Protein AF-A0AAJ6F685-F1 (afdb_monomer)

Secondary structure (DSSP, 8-state):
-HHHHHHHHTPPPPPPTTSTT---TTS--SHHHHHHHHHHHHTSTT-HHHHHHHHHHHHHTT--HHHHHHHH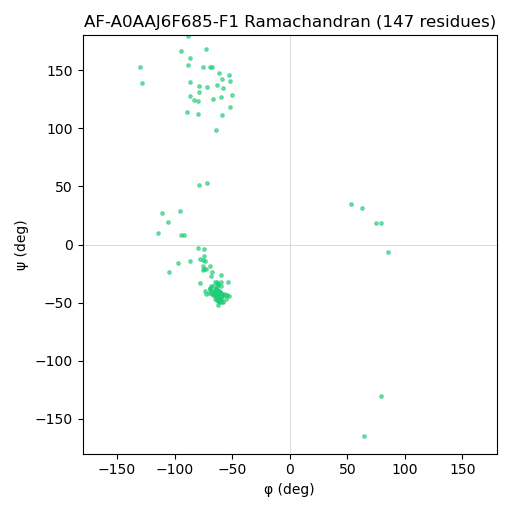HHHHHHS---HHHHHHHHHHHHHHHHH-SSHHHHHHHHHHHHHHHHT-----HHHHHHHHHHHHHTT--TTS-----

pLDDT: mean 89.93, std 12.62, range [36.69, 98.69]

Mean predicted aligned error: 7.11 Å

Solvent-accessible surface area (backbone atoms only — not comparable to full-atom values): 8592 Å² total; per-residue (Å²): 115,70,67,64,54,52,54,66,75,64,58,75,81,83,81,62,61,65,59,84,90,50,79,60,78,93,48,70,84,50,69,69,58,33,43,51,53,44,50,56,34,33,72,34,72,83,24,31,64,60,32,21,38,47,48,35,39,47,55,75,72,67,52,75,62,64,66,54,52,49,43,55,51,50,51,52,69,65,36,68,61,53,73,63,58,55,49,49,49,52,51,31,53,54,49,25,69,74,54,40,98,36,75,72,16,50,50,34,56,27,51,38,35,28,52,51,17,72,70,21,55,54,88,32,56,62,58,55,51,52,50,51,52,54,39,47,77,72,72,48,65,87,85,56,76,82,75,89,125

Sequence (149 aa):
MALYLARYLNVPPARIPGDGAEQLDDLPADPETIGAALLDAFDRQRQVDLAASLVARHLTLGHAPQPLIATLAHAVLREDAGFHAYQMLEAGVRQFGAWGDTDAGRHILIAVARYVAAHSPTERAALQTADIARRLMRGGELHQEAGLS

Foldseek 3Di:
DVVVVVVVVPDPPDDQAPPDPHDLVPPDQDLVRLLVVLLVLLQDAPSLVVLLSSLVSCLVSVHDCVSVLVSLVVLCVQAPHDPVLVVLSVVLVVVLVVVPSDPVSSVSSSVNSSVSNNVGDHPSVVVVVVVVVVCVVVVHDPPDPPPDD

Structure (mmCIF, N/CA/C/O backbone):
data_AF-A0AAJ6F685-F1
#
_entry.id   AF-A0AAJ6F685-F1
#
loop_
_atom_site.group_PDB
_atom_site.id
_atom_site.type_symbol
_atom_site.label_atom_id
_atom_site.label_alt_id
_atom_site.label_comp_id
_atom_site.label_asym_id
_atom_site.label_entity_id
_atom_site.label_seq_id
_atom_site.pdbx_PDB_ins_code
_atom_site.Cartn_x
_atom_site.Cartn_y
_atom_site.Cartn_z
_atom_site.occupancy
_atom_site.B_iso_or_equiv
_atom_site.auth_seq_id
_atom_site.auth_comp_id
_atom_site.auth_asym_id
_atom_site.auth_atom_id
_atom_site.pdbx_PDB_model_num
ATOM 1 N N . MET A 1 1 ? 27.849 -11.925 20.659 1.00 58.72 1 MET A N 1
ATOM 2 C CA . MET A 1 1 ? 26.673 -12.511 19.975 1.00 58.72 1 MET A CA 1
ATOM 3 C C . MET A 1 1 ? 25.358 -12.311 20.741 1.00 58.72 1 MET A C 1
ATOM 5 O O . MET A 1 1 ? 24.404 -11.859 20.129 1.00 58.72 1 MET A O 1
ATOM 9 N N . ALA A 1 2 ? 25.290 -12.566 22.058 1.00 65.12 2 ALA A N 1
ATOM 10 C CA . ALA A 1 2 ? 24.043 -12.459 22.841 1.00 65.12 2 ALA A CA 1
ATOM 11 C C . ALA A 1 2 ? 23.425 -11.042 22.917 1.00 65.12 2 ALA A C 1
ATOM 13 O O . ALA A 1 2 ? 22.209 -10.907 22.895 1.00 65.12 2 ALA A O 1
ATOM 14 N N . LEU A 1 3 ? 24.245 -9.983 22.941 1.00 59.56 3 LEU A N 1
ATOM 15 C CA . LEU A 1 3 ? 23.773 -8.590 23.018 1.00 59.56 3 LEU A CA 1
ATOM 16 C C . LEU A 1 3 ? 23.056 -8.103 21.746 1.00 59.56 3 LEU A C 1
ATOM 18 O O . LEU A 1 3 ? 22.060 -7.398 21.850 1.00 59.56 3 LEU A O 1
ATOM 22 N N . TYR A 1 4 ? 23.524 -8.496 20.556 1.00 66.69 4 TYR A N 1
ATOM 23 C CA . TYR A 1 4 ? 22.864 -8.142 19.290 1.00 66.69 4 TYR A CA 1
ATOM 24 C C . TYR A 1 4 ? 21.523 -8.872 19.134 1.00 66.69 4 TYR A C 1
ATOM 26 O O . TYR A 1 4 ? 20.529 -8.251 18.769 1.00 66.69 4 TYR A O 1
ATOM 34 N N . LEU A 1 5 ? 21.482 -10.161 19.492 1.00 66.56 5 LEU A N 1
ATOM 35 C CA . LEU A 1 5 ? 20.252 -10.952 19.498 1.00 66.56 5 LEU A CA 1
ATOM 36 C C . LEU A 1 5 ? 19.235 -10.405 20.511 1.00 66.56 5 LEU A C 1
ATOM 38 O O . LEU A 1 5 ? 18.077 -10.208 20.165 1.00 66.56 5 LEU A O 1
ATOM 42 N N . ALA A 1 6 ? 19.669 -10.088 21.734 1.00 67.69 6 ALA A N 1
ATOM 43 C CA . ALA A 1 6 ? 18.795 -9.515 22.757 1.00 67.69 6 ALA A CA 1
ATOM 44 C C . ALA A 1 6 ? 18.225 -8.146 22.347 1.00 67.69 6 ALA A C 1
ATOM 46 O O . ALA A 1 6 ? 17.074 -7.852 22.649 1.00 67.69 6 ALA A O 1
ATOM 47 N N . ARG A 1 7 ? 18.993 -7.321 21.620 1.00 66.56 7 ARG A N 1
ATOM 48 C CA . ARG A 1 7 ? 18.506 -6.035 21.095 1.00 66.56 7 ARG A CA 1
ATOM 49 C C . ARG A 1 7 ? 17.464 -6.217 19.992 1.00 66.56 7 ARG A C 1
ATOM 51 O O . ARG A 1 7 ? 16.512 -5.453 19.954 1.00 66.56 7 ARG A O 1
ATOM 58 N N . TYR A 1 8 ? 17.632 -7.227 19.137 1.00 68.69 8 TYR A N 1
ATOM 59 C CA . TYR A 1 8 ? 16.668 -7.571 18.087 1.00 68.69 8 TYR A CA 1
ATOM 60 C C . TYR A 1 8 ? 15.363 -8.145 18.662 1.00 68.69 8 TYR A C 1
ATOM 62 O O . TYR A 1 8 ? 14.281 -7.818 18.191 1.00 68.69 8 TYR A O 1
ATOM 70 N N . LEU A 1 9 ? 15.455 -8.954 19.722 1.00 75.88 9 LEU A N 1
ATOM 71 C CA . LEU A 1 9 ? 14.293 -9.542 20.398 1.00 75.88 9 LEU A CA 1
ATOM 72 C C . LEU A 1 9 ? 13.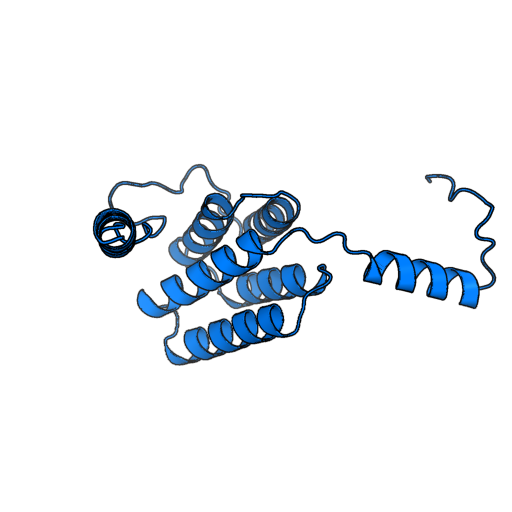556 -8.564 21.331 1.00 75.88 9 LEU A C 1
ATOM 74 O O . LEU A 1 9 ? 12.449 -8.868 21.760 1.00 75.88 9 LEU A O 1
ATOM 78 N N . ASN A 1 10 ? 14.150 -7.408 21.642 1.00 79.44 10 ASN A N 1
ATOM 79 C CA . ASN A 1 10 ? 13.572 -6.380 22.513 1.00 79.44 10 ASN A CA 1
ATOM 80 C C . ASN A 1 10 ? 13.190 -5.101 21.743 1.00 79.44 10 ASN A C 1
ATOM 82 O O . ASN A 1 10 ? 13.226 -4.000 22.294 1.00 79.44 10 ASN A O 1
ATOM 86 N N . VAL A 1 11 ? 12.883 -5.230 20.447 1.00 76.69 11 VAL A N 1
ATOM 87 C CA . VAL A 1 11 ? 12.344 -4.124 19.647 1.00 76.69 11 VAL A CA 1
ATOM 88 C C . VAL A 1 11 ? 10.851 -4.000 19.959 1.00 76.69 11 VAL A C 1
ATOM 90 O O . VAL A 1 11 ? 10.123 -4.984 19.804 1.00 76.69 11 VAL A O 1
ATOM 93 N N . PRO A 1 12 ? 10.374 -2.826 20.411 1.00 79.06 12 PRO A N 1
ATOM 94 C CA . PRO A 1 12 ? 8.954 -2.628 20.651 1.00 79.06 12 PRO A CA 1
ATOM 95 C C . PRO A 1 12 ? 8.166 -2.808 19.342 1.00 79.06 12 PRO A C 1
ATOM 97 O O . PRO A 1 12 ? 8.687 -2.477 18.272 1.00 79.06 12 PRO A O 1
ATOM 100 N N . PRO A 1 13 ? 6.918 -3.306 19.402 1.00 81.06 13 PRO A N 1
ATOM 101 C CA . PRO A 1 13 ? 6.071 -3.410 18.222 1.00 81.06 13 PRO A CA 1
ATOM 102 C C . PRO A 1 13 ? 5.987 -2.078 17.475 1.00 81.06 13 PRO A C 1
ATOM 104 O O . PRO A 1 13 ? 5.900 -1.013 18.093 1.00 81.06 13 PRO A O 1
ATOM 107 N N . ALA A 1 14 ? 5.994 -2.137 16.142 1.00 85.06 14 ALA A N 1
ATOM 108 C CA . ALA A 1 14 ? 5.766 -0.950 15.331 1.00 85.06 14 ALA A CA 1
ATOM 109 C C . ALA A 1 14 ? 4.386 -0.368 15.669 1.00 85.06 14 ALA A C 1
ATOM 111 O O . ALA A 1 14 ? 3.382 -1.081 15.627 1.00 85.06 14 ALA A O 1
ATOM 112 N N . ARG A 1 15 ? 4.344 0.925 16.001 1.00 89.00 15 ARG A N 1
ATOM 113 C CA . ARG A 1 15 ? 3.107 1.624 16.363 1.00 89.00 15 ARG A CA 1
ATOM 114 C C . ARG A 1 15 ? 2.094 1.548 15.217 1.00 89.00 15 ARG A C 1
ATOM 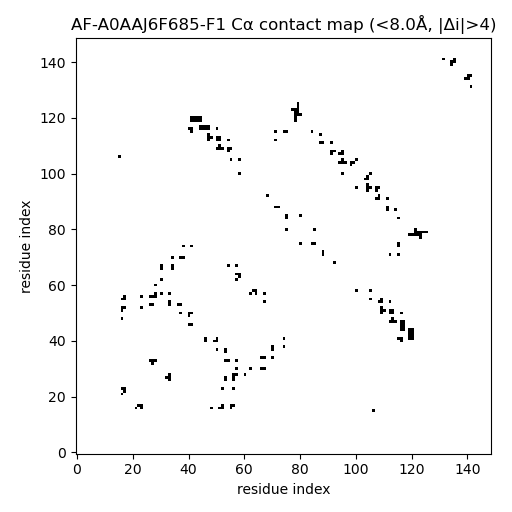116 O O . ARG A 1 15 ? 2.487 1.626 14.054 1.00 89.00 15 ARG A O 1
ATOM 123 N N . ILE A 1 16 ? 0.807 1.407 15.514 1.00 91.38 16 ILE A N 1
ATOM 124 C CA . ILE A 1 16 ? -0.257 1.532 14.512 1.00 91.38 16 ILE A CA 1
ATOM 125 C C . ILE A 1 16 ? -0.642 3.018 14.400 1.00 91.38 16 ILE A C 1
ATOM 127 O O . ILE A 1 16 ? -0.886 3.646 15.431 1.00 91.38 16 ILE A O 1
ATOM 131 N N . PRO A 1 17 ? -0.658 3.617 13.194 1.00 92.00 17 PRO A N 1
ATOM 132 C CA . PRO A 1 17 ? -1.076 5.007 13.040 1.00 92.00 17 PRO A CA 1
ATOM 133 C C . PRO A 1 17 ? -2.539 5.199 13.442 1.00 92.00 17 PRO A C 1
ATOM 135 O O . PRO A 1 17 ? -3.390 4.393 13.076 1.00 92.00 17 PRO A O 1
ATOM 138 N N . GLY A 1 18 ? -2.828 6.279 14.166 1.00 82.94 18 GLY A N 1
ATOM 139 C CA . GLY A 1 18 ? -4.167 6.555 14.700 1.00 82.94 18 GLY A CA 1
ATOM 140 C C . GLY A 1 18 ? -4.472 5.885 16.045 1.00 82.94 18 GLY A C 1
ATOM 141 O O . GLY A 1 18 ? -5.491 6.209 16.649 1.00 82.94 18 GLY A O 1
ATOM 142 N N . ASP A 1 19 ? -3.587 5.022 16.566 1.00 81.50 19 ASP A N 1
ATOM 143 C CA . ASP A 1 19 ? -3.728 4.486 17.924 1.00 81.50 19 ASP A CA 1
ATOM 144 C C . ASP A 1 19 ? -3.273 5.499 18.992 1.00 81.50 19 ASP A C 1
ATOM 146 O O . ASP A 1 19 ? -2.197 6.120 18.926 1.00 81.50 19 ASP A O 1
ATOM 150 N N . GLY A 1 20 ? -4.070 5.601 20.059 1.00 74.81 20 GLY A N 1
ATOM 151 C CA . GLY A 1 20 ? -3.804 6.463 21.209 1.00 74.81 20 GLY A CA 1
ATOM 152 C C . GLY A 1 20 ? -4.159 7.928 20.941 1.00 74.81 20 GLY A C 1
ATOM 153 O O . GLY A 1 20 ? -5.267 8.233 20.523 1.00 74.81 20 GLY A O 1
ATOM 154 N N . ALA A 1 21 ? -3.234 8.847 21.232 1.00 70.06 21 ALA A N 1
ATOM 155 C CA . ALA A 1 21 ? -3.442 10.294 21.077 1.00 70.06 21 ALA A CA 1
ATOM 156 C C . ALA A 1 21 ? -2.940 10.860 19.730 1.00 70.06 21 ALA A C 1
ATOM 158 O O . ALA A 1 21 ? -2.860 12.076 19.570 1.00 70.06 21 ALA A O 1
ATOM 159 N N . GLU A 1 22 ? -2.530 10.006 18.787 1.00 78.94 22 GLU A N 1
ATOM 160 C CA . GLU A 1 22 ? -2.038 10.449 17.478 1.00 78.94 22 GLU A CA 1
ATOM 161 C C . GLU A 1 22 ? -3.211 10.791 16.559 1.00 78.94 22 GLU A C 1
ATOM 163 O O . GLU A 1 22 ? -3.976 9.916 16.159 1.00 78.94 22 GLU A O 1
ATOM 168 N N . GLN A 1 23 ? -3.351 12.076 16.241 1.00 81.06 23 GLN A N 1
ATOM 169 C CA . GLN A 1 23 ? -4.356 12.561 15.304 1.00 81.06 23 GLN A CA 1
ATOM 170 C C . GLN A 1 23 ? -3.815 12.482 13.877 1.00 81.06 23 GLN A C 1
ATOM 172 O O . GLN A 1 23 ? -2.658 12.805 13.618 1.00 81.06 23 GLN A O 1
ATOM 177 N N . LEU A 1 24 ? -4.675 12.070 12.949 1.00 89.50 24 LEU A N 1
ATOM 178 C CA . LEU A 1 24 ? -4.381 12.002 11.514 1.00 89.50 24 LEU A CA 1
ATOM 179 C C . LEU A 1 24 ? -5.073 13.141 10.747 1.00 89.50 24 LEU A C 1
ATOM 181 O O . LEU A 1 24 ? -5.293 13.036 9.543 1.00 89.50 24 LEU A O 1
ATOM 185 N N . ASP A 1 25 ? -5.468 14.203 11.449 1.00 88.06 25 ASP A N 1
ATOM 186 C CA . ASP A 1 25 ? -6.332 15.259 10.912 1.00 88.06 25 ASP A CA 1
ATOM 187 C C . ASP A 1 25 ? -5.617 16.204 9.943 1.00 88.06 25 ASP A C 1
ATOM 189 O O . ASP A 1 25 ? -6.270 16.786 9.080 1.00 88.06 25 ASP A O 1
ATOM 193 N N . ASP A 1 26 ? -4.286 16.264 10.013 1.00 92.44 26 ASP A N 1
ATOM 194 C CA . ASP A 1 26 ? -3.445 16.989 9.054 1.00 92.44 26 ASP A CA 1
ATOM 195 C C . ASP A 1 26 ? -3.326 16.267 7.695 1.00 92.44 26 ASP A C 1
ATOM 197 O O . ASP A 1 26 ? -2.791 16.826 6.735 1.00 92.44 26 ASP A O 1
ATOM 201 N N . LEU A 1 27 ? -3.805 15.019 7.590 1.00 95.62 27 LEU A N 1
ATOM 202 C CA . LEU A 1 27 ? -3.812 14.253 6.343 1.00 95.62 27 LEU A CA 1
ATOM 203 C C . LEU A 1 27 ? -5.089 14.507 5.525 1.00 95.62 27 LEU A C 1
ATOM 205 O O . LEU A 1 27 ? -6.147 14.803 6.093 1.00 95.62 27 LEU A O 1
ATOM 209 N N . PRO A 1 28 ? -5.034 14.317 4.190 1.00 96.94 28 PRO A N 1
ATOM 210 C CA . PRO A 1 28 ? -6.210 14.423 3.336 1.00 96.94 28 PRO A CA 1
ATOM 211 C C . PRO A 1 28 ? -7.370 13.548 3.826 1.00 96.94 28 PRO A C 1
ATOM 213 O O . PRO A 1 28 ? -7.159 12.465 4.374 1.00 96.94 28 PRO A O 1
ATOM 216 N N . ALA A 1 29 ? -8.599 14.025 3.626 1.00 95.31 29 ALA A N 1
ATOM 217 C CA . ALA A 1 29 ? -9.808 13.311 4.035 1.00 95.31 29 ALA A CA 1
ATOM 218 C C . ALA A 1 29 ? -10.564 12.660 2.871 1.00 95.31 29 ALA A C 1
ATOM 220 O O . ALA A 1 29 ? -11.317 11.715 3.077 1.00 95.31 29 ALA A O 1
ATOM 221 N N . ASP A 1 30 ? -10.381 13.169 1.660 1.00 96.81 30 ASP A N 1
ATOM 222 C CA . ASP A 1 30 ? -11.041 12.685 0.453 1.00 96.81 30 ASP A CA 1
ATOM 223 C C . ASP A 1 30 ? -10.351 11.406 -0.080 1.00 96.81 30 ASP A C 1
ATOM 225 O O . ASP A 1 30 ? -9.118 11.406 -0.181 1.00 96.81 30 ASP A O 1
ATOM 229 N N . PRO A 1 31 ? -11.088 10.319 -0.396 1.00 96.81 31 PRO A N 1
ATOM 230 C CA . PRO A 1 31 ? -10.514 9.038 -0.829 1.00 96.81 31 PRO A CA 1
ATOM 231 C C . PRO A 1 31 ? -9.565 9.155 -2.024 1.00 96.81 31 PRO A C 1
ATOM 233 O O . PRO A 1 31 ? -8.495 8.544 -2.039 1.00 96.81 31 PRO A O 1
ATOM 236 N N . GLU A 1 32 ? -9.942 9.945 -3.024 1.00 97.56 32 GLU A N 1
ATOM 237 C CA . GLU A 1 32 ? -9.175 10.166 -4.243 1.00 97.56 32 GLU A CA 1
ATOM 238 C C . GLU A 1 32 ? -7.877 10.911 -3.928 1.00 97.56 32 GLU A C 1
ATOM 240 O O . GLU A 1 32 ? -6.799 10.521 -4.385 1.00 97.56 32 GLU A O 1
ATOM 245 N N . THR A 1 33 ? -7.960 11.936 -3.081 1.00 98.19 33 THR A N 1
ATOM 246 C CA . THR A 1 33 ? -6.795 12.703 -2.626 1.00 98.19 33 THR A CA 1
ATOM 247 C C . THR A 1 33 ? -5.848 11.852 -1.775 1.00 98.19 33 THR A C 1
ATOM 249 O O . THR A 1 33 ? -4.630 11.935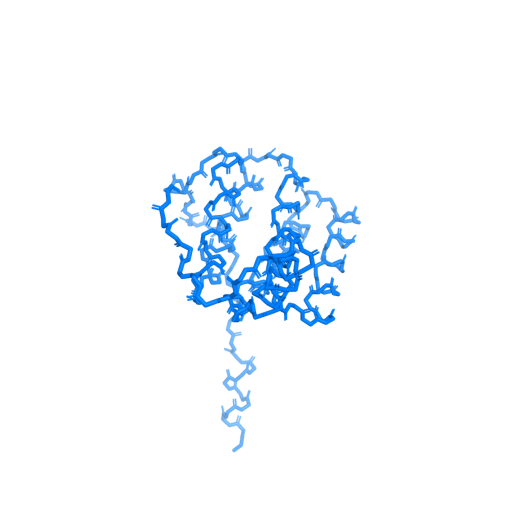 -1.943 1.00 98.19 33 THR A O 1
ATOM 252 N N . ILE A 1 34 ? -6.377 10.992 -0.897 1.00 98.38 34 ILE A N 1
ATOM 253 C CA . ILE A 1 34 ? -5.572 10.025 -0.135 1.00 98.38 34 ILE A CA 1
ATOM 254 C C . ILE A 1 34 ? -4.877 9.051 -1.090 1.00 98.38 34 ILE A C 1
ATOM 256 O O . ILE A 1 34 ? -3.679 8.807 -0.950 1.00 98.38 34 ILE A O 1
ATOM 260 N N . GLY A 1 35 ? -5.598 8.524 -2.083 1.00 98.50 35 GLY A N 1
ATOM 261 C CA . GLY A 1 35 ? -5.035 7.626 -3.087 1.00 98.50 35 GLY A CA 1
ATOM 262 C C . GLY A 1 35 ? -3.904 8.275 -3.891 1.00 98.50 35 GLY A C 1
ATOM 263 O O . GLY A 1 35 ? -2.853 7.662 -4.084 1.00 98.50 35 GLY A O 1
ATOM 264 N N . ALA A 1 36 ? -4.073 9.535 -4.299 1.00 98.56 36 ALA A N 1
ATOM 265 C CA . ALA A 1 36 ? -3.031 10.306 -4.976 1.00 98.56 36 ALA A CA 1
ATOM 266 C C . ALA A 1 36 ? -1.803 10.532 -4.075 1.00 98.56 36 ALA A C 1
ATOM 268 O O . ALA A 1 36 ? -0.674 10.295 -4.503 1.00 98.56 36 ALA A O 1
ATOM 269 N N . ALA A 1 37 ? -2.017 10.915 -2.812 1.0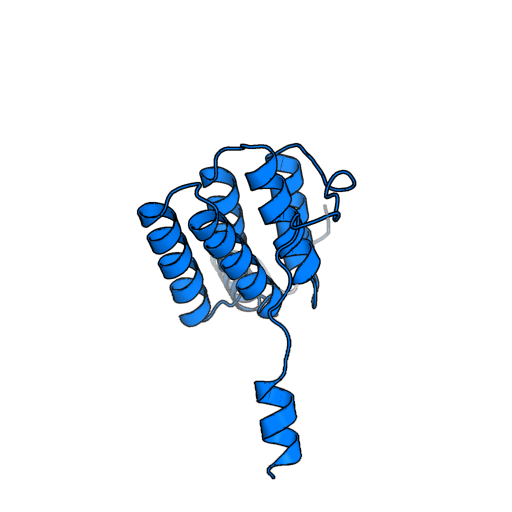0 98.50 37 ALA A N 1
ATOM 270 C CA . ALA A 1 37 ? -0.942 11.082 -1.835 1.00 98.50 37 ALA A CA 1
ATOM 271 C C . ALA A 1 37 ? -0.198 9.765 -1.553 1.00 98.50 37 ALA A C 1
ATOM 273 O O . ALA A 1 37 ? 1.012 9.769 -1.333 1.00 98.50 37 ALA A O 1
ATOM 274 N N . LEU A 1 38 ? -0.901 8.630 -1.588 1.00 98.38 38 LEU A N 1
ATOM 275 C CA . LEU A 1 38 ? -0.308 7.310 -1.400 1.00 98.38 38 LEU A CA 1
ATOM 276 C C . LEU A 1 38 ? 0.611 6.938 -2.573 1.00 98.38 38 LEU A C 1
ATOM 278 O O . LEU A 1 38 ? 1.714 6.440 -2.359 1.00 98.38 38 LEU A O 1
ATOM 282 N N . LEU A 1 39 ? 0.193 7.226 -3.808 1.00 98.50 39 LEU A N 1
ATOM 283 C CA . LEU A 1 39 ? 1.026 7.023 -4.996 1.00 98.50 39 LEU A CA 1
ATOM 284 C C . LEU A 1 39 ? 2.266 7.923 -4.994 1.00 98.50 39 LEU A C 1
ATOM 286 O O . LEU A 1 39 ? 3.345 7.431 -5.318 1.00 98.50 39 LEU A O 1
ATOM 290 N N . ASP A 1 40 ? 2.129 9.187 -4.582 1.00 98.31 40 ASP A N 1
ATOM 291 C CA . ASP A 1 40 ? 3.260 10.110 -4.412 1.00 98.31 40 ASP A CA 1
ATOM 292 C C . ASP A 1 40 ? 4.225 9.645 -3.308 1.00 98.31 40 ASP A C 1
ATOM 294 O O . ASP A 1 40 ? 5.446 9.736 -3.447 1.00 98.31 40 ASP A O 1
ATOM 298 N N . ALA A 1 41 ? 3.700 9.085 -2.214 1.00 98.19 41 ALA A N 1
ATOM 299 C CA . ALA A 1 41 ? 4.530 8.486 -1.177 1.00 98.19 41 ALA A CA 1
ATOM 300 C C . ALA A 1 41 ? 5.355 7.310 -1.728 1.00 98.19 41 ALA A C 1
ATOM 302 O O . ALA A 1 41 ? 6.533 7.196 -1.401 1.00 98.19 41 ALA A O 1
ATOM 303 N N . PHE A 1 42 ? 4.782 6.472 -2.597 1.00 98.06 42 PHE A N 1
ATOM 304 C CA . PHE A 1 42 ? 5.509 5.367 -3.234 1.00 98.06 42 PHE A CA 1
ATOM 305 C C 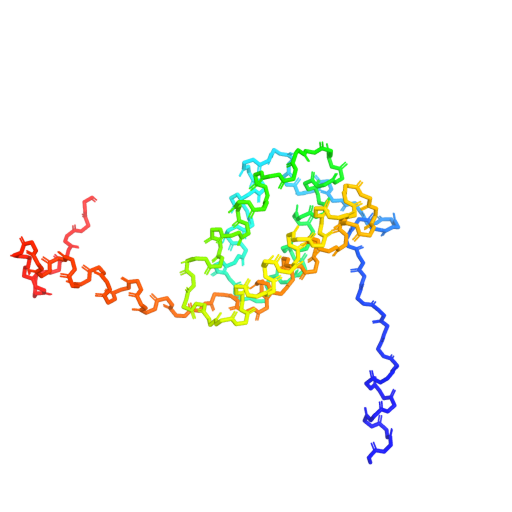. PHE A 1 42 ? 6.503 5.809 -4.317 1.00 98.06 42 PHE A C 1
ATOM 307 O O . PHE A 1 42 ? 7.378 5.028 -4.682 1.00 98.06 42 PHE A O 1
ATOM 314 N N . ASP A 1 43 ? 6.431 7.057 -4.782 1.00 97.06 43 ASP A N 1
ATOM 315 C CA . ASP A 1 43 ? 7.431 7.660 -5.672 1.00 97.06 43 ASP A CA 1
ATOM 316 C C . ASP A 1 43 ? 8.683 8.153 -4.924 1.00 97.06 43 ASP A C 1
ATOM 318 O O . ASP A 1 43 ? 9.649 8.610 -5.539 1.00 97.06 43 ASP A O 1
ATOM 322 N N . ARG A 1 44 ? 8.707 8.043 -3.589 1.00 96.56 44 ARG A N 1
ATOM 323 C CA . ARG A 1 44 ? 9.810 8.493 -2.734 1.00 96.56 44 ARG A CA 1
ATOM 324 C C . ARG A 1 44 ? 10.260 7.373 -1.799 1.00 96.56 44 ARG A C 1
ATOM 326 O O . ARG A 1 44 ? 9.461 6.674 -1.188 1.00 96.56 44 ARG A O 1
ATOM 333 N N . GLN A 1 45 ? 11.570 7.232 -1.614 1.00 92.81 45 GLN A N 1
ATOM 334 C CA . GLN A 1 45 ? 12.103 6.255 -0.660 1.00 92.81 45 GLN A CA 1
ATOM 335 C C . GLN A 1 45 ? 11.767 6.639 0.795 1.00 92.81 45 GLN A C 1
ATOM 337 O O . GLN A 1 45 ? 11.666 7.820 1.150 1.00 92.81 45 GLN A O 1
ATOM 342 N N . ARG A 1 46 ? 11.686 5.622 1.667 1.00 93.12 46 ARG A N 1
ATOM 343 C CA . ARG A 1 46 ? 11.509 5.748 3.132 1.00 93.12 46 ARG A CA 1
ATOM 344 C C . ARG A 1 46 ? 10.193 6.405 3.571 1.00 93.12 46 ARG A C 1
ATOM 346 O O . ARG A 1 46 ? 10.149 7.036 4.621 1.00 93.12 46 ARG A O 1
ATOM 353 N N . GLN A 1 47 ? 9.113 6.226 2.812 1.00 97.38 47 GLN A N 1
ATOM 354 C CA . GLN A 1 47 ? 7.779 6.742 3.160 1.00 97.38 47 GLN A CA 1
ATOM 355 C C . GLN A 1 47 ? 6.891 5.709 3.882 1.00 97.38 47 GLN A C 1
ATOM 357 O O . GLN A 1 47 ? 5.670 5.750 3.772 1.00 97.38 47 GLN A O 1
ATOM 362 N N . VAL A 1 48 ? 7.493 4.772 4.625 1.00 97.31 48 VAL A N 1
ATOM 363 C CA . VAL A 1 48 ? 6.780 3.661 5.289 1.00 97.31 48 VAL A CA 1
ATOM 364 C C . VAL A 1 48 ? 5.731 4.164 6.282 1.00 97.31 48 VAL A C 1
ATOM 366 O O . VAL A 1 48 ? 4.602 3.674 6.276 1.00 97.31 48 VAL A O 1
ATOM 369 N N . ASP A 1 49 ? 6.081 5.159 7.099 1.00 95.88 49 ASP A N 1
ATOM 370 C CA . ASP A 1 49 ? 5.164 5.713 8.100 1.00 95.88 49 ASP A CA 1
ATOM 371 C C . ASP A 1 49 ? 4.059 6.551 7.452 1.00 95.88 49 ASP A C 1
ATOM 373 O O . ASP A 1 49 ? 2.891 6.370 7.776 1.00 95.88 49 ASP A O 1
ATOM 377 N N . LEU A 1 50 ? 4.396 7.389 6.464 1.00 97.38 50 LEU A N 1
ATOM 378 C CA . LEU A 1 50 ? 3.407 8.189 5.738 1.00 97.38 50 LEU A CA 1
ATOM 379 C C . LEU A 1 50 ? 2.377 7.305 5.018 1.00 97.38 50 LEU A C 1
ATOM 381 O O . LEU A 1 50 ? 1.177 7.544 5.136 1.00 97.38 50 LEU A O 1
ATOM 385 N N . ALA A 1 51 ? 2.827 6.265 4.310 1.00 98.25 51 ALA A N 1
ATOM 386 C CA . ALA A 1 51 ? 1.935 5.337 3.619 1.00 98.25 51 ALA A CA 1
ATOM 387 C C . ALA A 1 51 ? 1.001 4.609 4.601 1.00 98.25 51 ALA A C 1
ATOM 389 O O . ALA A 1 51 ? -0.195 4.469 4.338 1.00 98.25 51 ALA A O 1
ATOM 390 N N . ALA A 1 52 ? 1.530 4.194 5.757 1.00 98.00 52 ALA A N 1
ATOM 391 C CA . ALA A 1 52 ? 0.742 3.587 6.824 1.00 98.00 52 ALA A CA 1
ATOM 392 C C . ALA A 1 52 ? -0.329 4.552 7.362 1.00 98.00 52 ALA A C 1
ATOM 394 O O . ALA A 1 52 ? -1.485 4.158 7.517 1.00 98.00 52 ALA A O 1
ATOM 395 N N . SER A 1 53 ? 0.038 5.811 7.609 1.00 97.75 53 SER A N 1
ATOM 396 C CA . SER A 1 53 ? -0.874 6.831 8.131 1.00 97.75 53 SER A CA 1
ATOM 397 C C . SER A 1 53 ? -1.961 7.227 7.132 1.00 97.75 53 SER A C 1
ATOM 399 O O . SER A 1 53 ? -3.100 7.431 7.538 1.00 97.75 53 SER A O 1
ATOM 401 N N . LEU A 1 54 ? -1.661 7.273 5.830 1.00 98.44 54 LEU A N 1
ATOM 402 C CA . LEU A 1 54 ? -2.655 7.524 4.777 1.00 98.44 54 LEU A CA 1
ATOM 403 C C . LEU A 1 54 ? -3.692 6.394 4.680 1.00 98.44 54 LEU A C 1
ATOM 405 O O . LEU A 1 54 ? -4.890 6.663 4.605 1.00 98.44 54 LEU A O 1
ATOM 409 N N . VAL A 1 55 ? -3.254 5.131 4.757 1.00 98.25 55 VAL A N 1
ATOM 410 C CA . VAL A 1 55 ? -4.170 3.979 4.836 1.00 98.25 55 VAL A CA 1
ATOM 411 C C . VAL A 1 55 ? -5.024 4.037 6.099 1.00 98.25 55 VAL A C 1
ATOM 413 O O . VAL A 1 55 ? -6.241 3.880 6.024 1.00 98.25 55 VAL A O 1
ATOM 416 N N . ALA A 1 56 ? -4.404 4.278 7.256 1.00 97.44 56 ALA A N 1
ATOM 417 C CA . ALA A 1 56 ? -5.129 4.392 8.516 1.00 97.44 56 ALA A CA 1
ATOM 418 C C . ALA A 1 56 ? -6.158 5.530 8.460 1.00 97.44 56 ALA A C 1
ATOM 420 O O . ALA A 1 56 ? -7.299 5.341 8.870 1.00 97.44 56 ALA A O 1
ATOM 421 N N . ARG A 1 57 ? -5.799 6.680 7.876 1.00 97.38 57 ARG A N 1
ATOM 422 C CA . ARG A 1 57 ? -6.709 7.812 7.673 1.00 97.38 57 ARG A CA 1
ATOM 423 C C . ARG A 1 57 ? -7.917 7.421 6.826 1.00 97.38 57 ARG A C 1
ATOM 425 O O . ARG A 1 57 ? -9.039 7.691 7.240 1.00 97.38 57 ARG A O 1
ATOM 432 N N . HIS A 1 58 ? -7.701 6.755 5.691 1.00 97.88 58 HIS A N 1
ATOM 433 C CA . HIS A 1 58 ? -8.777 6.282 4.810 1.00 97.88 58 HIS A CA 1
ATOM 434 C C . HIS A 1 58 ? -9.783 5.395 5.552 1.00 97.88 58 HIS A C 1
ATOM 436 O O . HIS A 1 58 ? -10.991 5.596 5.448 1.00 97.88 58 HIS A O 1
ATOM 442 N N . LEU A 1 59 ? -9.275 4.432 6.324 1.00 96.06 59 LEU A N 1
ATOM 443 C CA . LEU A 1 59 ? -10.091 3.450 7.042 1.00 96.06 59 LEU A CA 1
ATOM 444 C C . LEU A 1 59 ? -10.806 4.069 8.251 1.00 96.06 59 LEU A C 1
ATOM 446 O O . LEU A 1 59 ? -11.983 3.800 8.477 1.00 96.06 59 LEU A O 1
ATOM 450 N N . THR A 1 60 ? -10.136 4.951 8.997 1.00 94.88 60 THR A N 1
ATOM 451 C CA . THR A 1 60 ? -10.725 5.665 10.143 1.00 94.88 60 THR A CA 1
ATOM 452 C C . THR A 1 60 ? -11.852 6.607 9.720 1.00 94.88 60 THR A C 1
ATOM 454 O O . THR A 1 60 ? -12.819 6.770 10.460 1.00 94.88 60 THR A O 1
ATOM 457 N N . LEU A 1 61 ? -11.776 7.186 8.518 1.00 95.31 61 LEU A N 1
ATOM 458 C CA . LEU A 1 61 ? -12.860 7.989 7.945 1.00 95.31 61 LEU A CA 1
ATOM 459 C C . LEU A 1 61 ? -14.051 7.152 7.445 1.00 95.31 61 LEU A C 1
ATOM 461 O O . LEU A 1 61 ? -15.060 7.723 7.037 1.00 95.31 61 LEU A O 1
ATOM 465 N N . GLY A 1 62 ? -13.968 5.818 7.497 1.00 95.50 62 GLY A N 1
ATOM 466 C CA . GLY A 1 62 ? -15.058 4.916 7.118 1.00 95.50 62 GLY A CA 1
ATOM 467 C C . GLY A 1 62 ? -15.277 4.798 5.609 1.00 95.50 62 GLY A C 1
ATOM 468 O O . GLY A 1 62 ? -16.346 4.368 5.174 1.00 95.50 62 GLY A O 1
ATOM 469 N N . HIS A 1 63 ? -14.289 5.184 4.800 1.00 97.06 63 HIS A N 1
ATOM 470 C CA . HIS A 1 63 ? -14.367 5.068 3.347 1.00 97.06 63 HIS A CA 1
ATOM 471 C C . HIS A 1 63 ? -14.326 3.609 2.895 1.00 97.06 63 HIS A C 1
ATOM 473 O O . HIS A 1 63 ? -13.716 2.752 3.535 1.00 97.06 63 HIS A O 1
ATOM 479 N N . ALA A 1 64 ? -14.925 3.325 1.735 1.00 97.12 64 ALA A N 1
ATOM 480 C CA . ALA A 1 64 ? -14.878 1.988 1.154 1.00 97.12 64 ALA A CA 1
ATOM 481 C C . ALA A 1 64 ? -13.414 1.543 0.931 1.00 97.12 64 ALA A C 1
ATOM 483 O O . ALA A 1 64 ? -12.616 2.320 0.401 1.00 97.12 64 ALA A O 1
ATOM 484 N N . PRO A 1 65 ? -13.029 0.305 1.286 1.00 97.31 65 PRO A N 1
ATOM 485 C CA . PRO A 1 65 ? -11.646 -0.159 1.156 1.00 97.31 65 PRO A CA 1
ATOM 486 C C . PRO A 1 65 ? -11.239 -0.485 -0.291 1.00 97.31 65 PRO A C 1
ATOM 488 O O . PRO A 1 65 ? -10.052 -0.551 -0.595 1.00 97.31 65 PRO A O 1
ATOM 491 N N . GLN A 1 66 ? -12.190 -0.698 -1.205 1.00 97.75 66 GLN A N 1
ATOM 492 C CA . GLN A 1 66 ? -11.904 -1.140 -2.575 1.00 97.75 66 GLN A CA 1
ATOM 493 C C . GLN A 1 66 ? -11.075 -0.128 -3.387 1.00 97.75 66 GLN A C 1
ATOM 495 O O . GLN A 1 66 ? -10.093 -0.562 -3.991 1.00 97.75 66 GLN A O 1
ATOM 500 N N . PRO A 1 67 ? -11.381 1.188 -3.392 1.00 97.81 67 PRO A N 1
ATOM 501 C CA . PRO A 1 67 ? -10.517 2.187 -4.023 1.00 97.81 67 PRO A CA 1
ATOM 502 C C . PRO A 1 67 ? -9.091 2.171 -3.468 1.00 97.81 67 PRO A C 1
ATOM 504 O O . PRO A 1 67 ? -8.135 2.179 -4.236 1.00 97.81 67 PRO A O 1
ATOM 507 N N . LEU A 1 68 ? -8.939 2.044 -2.147 1.00 98.25 68 LEU A N 1
ATOM 508 C CA . LEU A 1 68 ? -7.629 1.978 -1.503 1.00 98.25 68 LEU A CA 1
ATOM 509 C C . LEU A 1 68 ? -6.832 0.740 -1.940 1.00 98.25 68 LEU A C 1
ATOM 511 O O . LEU A 1 68 ? -5.653 0.838 -2.277 1.00 98.25 68 LEU A O 1
ATOM 515 N N . ILE A 1 69 ? -7.480 -0.427 -1.969 1.00 98.56 69 ILE A N 1
ATOM 516 C CA . ILE A 1 69 ? -6.878 -1.675 -2.456 1.00 98.56 69 ILE A CA 1
ATOM 517 C C . ILE A 1 69 ? -6.471 -1.534 -3.928 1.00 98.56 69 ILE A C 1
ATOM 519 O O . ILE A 1 69 ? -5.386 -1.977 -4.304 1.00 98.56 69 ILE A O 1
ATOM 523 N N . ALA A 1 70 ? -7.300 -0.889 -4.753 1.00 98.56 70 ALA A N 1
ATOM 524 C CA .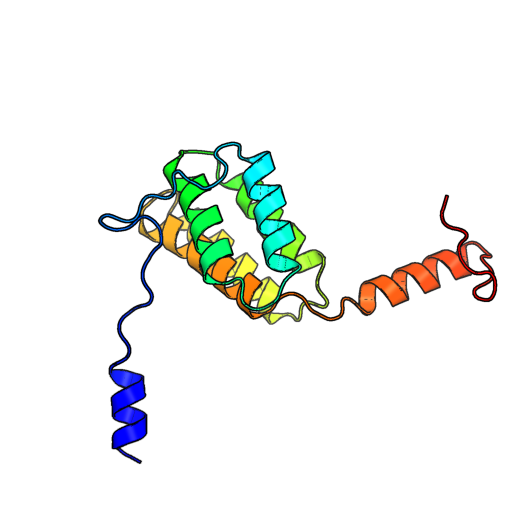 ALA A 1 70 ? -6.971 -0.616 -6.147 1.00 98.56 70 ALA A CA 1
ATOM 525 C C . ALA A 1 70 ? -5.746 0.305 -6.274 1.00 98.56 70 ALA A C 1
ATOM 527 O O . ALA A 1 70 ? -4.876 0.036 -7.100 1.00 98.56 70 ALA A O 1
ATOM 528 N N . THR A 1 71 ? -5.616 1.330 -5.425 1.00 98.69 71 THR A N 1
ATOM 529 C CA . THR A 1 71 ? -4.423 2.187 -5.374 1.00 98.69 71 THR A CA 1
ATOM 530 C C . THR A 1 71 ? -3.172 1.402 -4.976 1.00 98.69 71 THR A C 1
ATOM 532 O O . THR A 1 71 ? -2.137 1.547 -5.625 1.00 98.69 71 THR A O 1
ATOM 535 N N . LEU A 1 72 ? -3.250 0.536 -3.959 1.00 98.50 72 LEU A N 1
ATOM 536 C CA . LEU A 1 72 ? -2.133 -0.327 -3.552 1.00 98.50 72 LEU A CA 1
ATOM 537 C C . LEU A 1 72 ? -1.722 -1.291 -4.674 1.00 98.50 72 LEU A C 1
ATOM 539 O O . LEU A 1 72 ? -0.533 -1.472 -4.933 1.00 98.50 72 LEU A O 1
ATOM 543 N N . ALA A 1 73 ? -2.695 -1.873 -5.376 1.00 98.38 73 ALA A N 1
ATOM 544 C CA . ALA A 1 73 ? -2.433 -2.722 -6.532 1.00 98.38 73 ALA A CA 1
ATOM 545 C C . ALA A 1 73 ? -1.789 -1.945 -7.683 1.00 98.38 73 ALA A C 1
ATOM 547 O O . ALA A 1 73 ? -0.822 -2.414 -8.282 1.00 98.38 73 ALA A O 1
ATOM 548 N N . HIS A 1 74 ? -2.282 -0.737 -7.958 1.00 97.88 74 HIS A N 1
ATOM 549 C CA . HIS A 1 74 ? -1.699 0.142 -8.960 1.00 97.88 74 HIS A CA 1
ATOM 550 C C . HIS A 1 74 ? -0.254 0.513 -8.615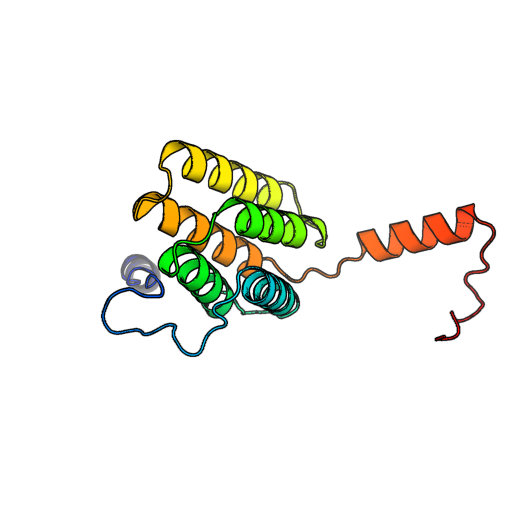 1.00 97.88 74 HIS A C 1
ATOM 552 O O . HIS A 1 74 ? 0.599 0.475 -9.496 1.00 97.88 74 HIS A O 1
ATOM 558 N N . ALA A 1 75 ? 0.042 0.799 -7.345 1.00 97.19 75 ALA A N 1
ATOM 559 C CA . ALA A 1 75 ? 1.399 1.078 -6.892 1.00 97.19 75 ALA A CA 1
ATOM 560 C C . ALA A 1 75 ? 2.353 -0.083 -7.199 1.00 97.19 75 ALA A C 1
ATOM 562 O O . ALA A 1 75 ? 3.377 0.136 -7.833 1.00 97.19 75 ALA A O 1
ATOM 563 N N . VAL A 1 76 ? 1.979 -1.320 -6.850 1.00 97.31 76 VAL A N 1
ATOM 564 C CA . VAL A 1 76 ? 2.802 -2.507 -7.145 1.00 97.31 76 VAL A CA 1
ATOM 565 C C . VAL A 1 76 ? 3.001 -2.700 -8.653 1.00 97.31 76 VAL A C 1
ATOM 567 O O . VAL A 1 76 ? 4.103 -3.024 -9.080 1.00 97.31 76 VAL A O 1
ATOM 570 N N . LEU A 1 77 ? 1.967 -2.464 -9.469 1.00 94.75 77 LEU A N 1
ATOM 571 C CA . LEU A 1 77 ? 2.041 -2.602 -10.931 1.00 94.75 77 LEU A CA 1
ATOM 572 C C . LEU A 1 77 ? 2.955 -1.574 -11.613 1.00 94.75 77 LEU A C 1
ATOM 574 O O . LEU A 1 77 ? 3.403 -1.818 -12.731 1.00 94.75 77 LEU A O 1
ATOM 578 N N . ARG A 1 78 ? 3.192 -0.417 -10.985 1.00 92.88 78 ARG A N 1
ATOM 579 C CA . ARG A 1 78 ? 4.102 0.613 -11.513 1.00 92.88 78 ARG A CA 1
ATOM 580 C C . ARG A 1 78 ? 5.567 0.234 -11.337 1.00 92.88 78 ARG A C 1
ATOM 582 O O . ARG A 1 78 ? 6.409 0.793 -12.033 1.00 92.88 78 ARG A O 1
ATOM 589 N N . GLU A 1 79 ? 5.861 -0.658 -10.399 1.00 95.00 79 GLU A N 1
ATOM 590 C CA . GLU A 1 79 ? 7.219 -1.062 -10.069 1.00 95.00 79 GLU A CA 1
ATOM 591 C C . GLU A 1 79 ? 7.720 -2.211 -10.943 1.00 95.00 79 GLU A C 1
ATOM 593 O O . GLU A 1 79 ? 6.945 -3.009 -11.471 1.00 95.00 79 GLU A O 1
ATOM 598 N N . ASP A 1 80 ? 9.043 -2.375 -10.990 1.00 94.44 80 ASP A N 1
ATOM 599 C CA . ASP A 1 80 ? 9.698 -3.618 -11.411 1.00 94.44 80 ASP A CA 1
ATOM 600 C C . ASP A 1 80 ? 9.515 -4.704 -10.327 1.00 94.44 80 ASP A C 1
ATOM 602 O O . ASP A 1 80 ? 10.464 -5.286 -9.795 1.00 94.44 80 ASP A O 1
ATOM 606 N N . ALA A 1 81 ? 8.263 -4.936 -9.931 1.00 90.19 81 ALA A N 1
ATOM 607 C CA . ALA A 1 81 ? 7.890 -5.782 -8.817 1.00 90.19 81 ALA A CA 1
ATOM 608 C C . ALA A 1 81 ? 8.233 -7.253 -9.091 1.00 90.19 81 ALA A C 1
ATOM 610 O O . ALA A 1 81 ? 7.778 -7.863 -10.060 1.00 90.19 81 ALA A O 1
ATOM 611 N N . GLY A 1 82 ? 8.996 -7.857 -8.178 1.00 90.25 82 GLY A N 1
ATOM 612 C CA . GLY A 1 82 ? 9.180 -9.304 -8.136 1.00 90.25 82 GLY A CA 1
ATOM 613 C C . GLY A 1 82 ? 7.930 -10.033 -7.628 1.00 90.25 82 GLY A C 1
ATOM 614 O O . GLY A 1 82 ? 7.021 -9.440 -7.045 1.00 90.25 82 GLY A O 1
ATOM 615 N N . PHE A 1 83 ? 7.911 -11.359 -7.773 1.00 93.62 83 PHE A N 1
ATOM 616 C CA . PHE A 1 83 ? 6.793 -12.218 -7.354 1.00 93.62 83 PHE A CA 1
ATOM 617 C C . PHE A 1 83 ? 6.369 -12.026 -5.885 1.00 93.62 83 PHE A C 1
ATOM 619 O O . PHE A 1 83 ? 5.185 -12.127 -5.571 1.00 93.62 83 PHE A O 1
ATOM 626 N N . HIS A 1 84 ? 7.306 -11.695 -4.992 1.00 94.88 84 HIS A N 1
ATOM 627 C CA . HIS A 1 84 ? 7.015 -11.449 -3.581 1.00 94.88 84 HIS A CA 1
ATOM 628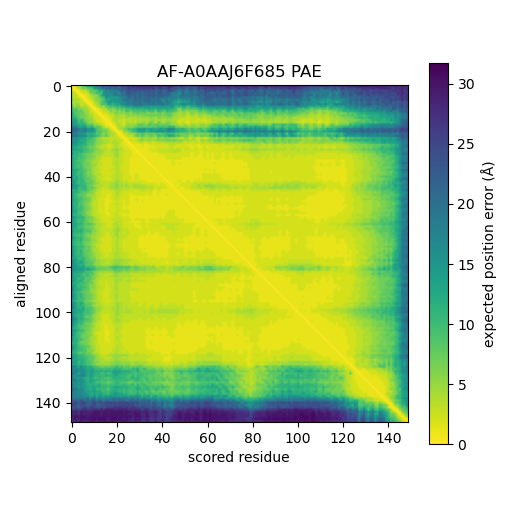 C C . HIS A 1 84 ? 6.099 -10.246 -3.345 1.00 94.88 84 HIS A C 1
ATOM 630 O O . HIS A 1 84 ? 5.236 -10.317 -2.474 1.00 94.88 84 HIS A O 1
ATOM 636 N N . ALA A 1 85 ? 6.225 -9.173 -4.129 1.00 95.31 85 ALA A N 1
ATOM 637 C CA . ALA A 1 85 ? 5.368 -8.005 -3.953 1.00 95.31 85 ALA A CA 1
ATOM 638 C C . ALA A 1 85 ? 3.913 -8.312 -4.324 1.00 95.31 85 ALA A C 1
ATOM 640 O O . ALA A 1 85 ? 2.997 -7.959 -3.580 1.00 95.31 85 ALA A O 1
ATOM 641 N N . TYR A 1 86 ? 3.709 -9.072 -5.402 1.00 97.12 86 TYR A N 1
ATOM 642 C CA . TYR A 1 86 ? 2.389 -9.575 -5.777 1.00 97.12 86 TYR A CA 1
ATOM 643 C C . TYR A 1 86 ? 1.817 -10.535 -4.730 1.00 97.12 86 TYR A C 1
ATOM 645 O O . TYR A 1 86 ? 0.663 -10.385 -4.342 1.00 97.12 86 TYR A O 1
ATOM 653 N N . GLN A 1 87 ? 2.624 -11.471 -4.218 1.00 97.81 87 GLN A N 1
ATOM 654 C CA . GLN A 1 87 ? 2.195 -12.396 -3.163 1.00 97.81 87 GLN A CA 1
ATOM 655 C C . GLN A 1 87 ? 1.786 -11.663 -1.882 1.00 97.81 87 GLN A C 1
ATOM 657 O O . GLN A 1 87 ? 0.768 -12.006 -1.287 1.00 97.81 87 GLN A O 1
ATOM 662 N N . MET A 1 88 ? 2.551 -10.652 -1.464 1.00 98.12 88 MET A N 1
ATOM 663 C CA . MET A 1 88 ? 2.251 -9.872 -0.262 1.00 98.12 88 MET A CA 1
ATOM 664 C C . MET A 1 88 ? 0.970 -9.053 -0.414 1.00 98.12 88 MET A C 1
ATOM 666 O O . MET A 1 88 ? 0.143 -9.044 0.498 1.00 98.12 88 MET A O 1
ATOM 670 N N . LEU A 1 89 ? 0.771 -8.421 -1.574 1.00 98.12 89 LEU A N 1
ATOM 671 C CA . LEU A 1 89 ? -0.472 -7.722 -1.886 1.00 98.12 89 LEU A CA 1
ATOM 672 C C . LEU A 1 89 ? -1.664 -8.690 -1.907 1.00 98.12 89 LEU A C 1
ATOM 674 O O . LEU A 1 89 ? -2.657 -8.452 -1.225 1.00 98.12 89 LEU A O 1
ATOM 678 N N . GLU A 1 90 ? -1.572 -9.793 -2.652 1.00 98.44 90 GLU A N 1
ATOM 679 C CA . GLU A 1 90 ? -2.665 -10.758 -2.801 1.00 98.44 90 GLU A CA 1
ATOM 680 C C . GLU A 1 90 ? -3.033 -11.411 -1.463 1.00 98.44 90 GLU A C 1
ATOM 682 O O . GLU A 1 90 ? -4.212 -11.499 -1.110 1.00 98.44 90 GLU A O 1
ATOM 687 N N . ALA A 1 91 ? -2.033 -11.845 -0.691 1.00 98.44 91 ALA A N 1
ATOM 688 C CA . ALA A 1 91 ? -2.245 -12.420 0.630 1.00 98.44 91 ALA A CA 1
ATOM 689 C C . ALA A 1 91 ? -2.889 -11.403 1.578 1.00 98.44 91 ALA A C 1
ATOM 691 O O . ALA A 1 91 ? -3.832 -11.754 2.287 1.00 98.44 91 ALA A O 1
ATOM 692 N N . GLY A 1 92 ? -2.430 -10.149 1.553 1.00 98.50 92 GLY A N 1
ATOM 693 C CA . GLY A 1 92 ? -3.006 -9.066 2.344 1.00 98.50 92 GLY A CA 1
ATOM 694 C C . GLY A 1 92 ? -4.462 -8.776 1.981 1.00 98.50 92 GLY A C 1
ATOM 695 O O . GLY A 1 92 ? -5.311 -8.723 2.865 1.00 98.50 92 GLY A O 1
ATOM 696 N N . VAL A 1 93 ? -4.790 -8.678 0.690 1.00 98.44 93 VAL A N 1
ATOM 697 C CA . VAL A 1 93 ? -6.171 -8.461 0.223 1.00 98.44 93 VAL A CA 1
ATOM 698 C C . VAL A 1 93 ? -7.074 -9.644 0.576 1.00 98.44 93 VAL A C 1
ATOM 700 O O . VAL A 1 93 ? -8.194 -9.443 1.044 1.00 98.44 93 VAL A O 1
ATOM 703 N N . ARG A 1 94 ? -6.595 -10.885 0.415 1.00 98.62 94 ARG A N 1
ATOM 704 C CA . ARG A 1 94 ? -7.349 -12.091 0.792 1.00 98.62 94 ARG A CA 1
ATOM 705 C C . ARG A 1 94 ? -7.606 -12.148 2.299 1.00 98.62 94 ARG A C 1
ATOM 707 O O . ARG A 1 94 ? -8.721 -12.462 2.707 1.00 98.62 94 ARG A O 1
ATOM 714 N N . GLN A 1 95 ? -6.599 -11.835 3.114 1.00 98.50 95 GLN A N 1
ATOM 715 C CA . GLN A 1 95 ? -6.751 -11.752 4.566 1.00 98.50 95 GLN A CA 1
ATOM 716 C C . GLN A 1 95 ? -7.727 -10.632 4.940 1.00 98.50 95 GLN A C 1
ATOM 718 O O . GLN A 1 95 ? -8.680 -10.887 5.662 1.00 98.50 95 GLN A O 1
ATOM 723 N N . PHE A 1 96 ? -7.597 -9.430 4.377 1.00 98.44 96 PHE A N 1
ATOM 724 C CA . PHE A 1 96 ? -8.572 -8.365 4.615 1.00 98.44 96 PHE A CA 1
ATOM 725 C C . PHE A 1 96 ? -10.002 -8.801 4.262 1.00 98.44 96 PHE A C 1
ATOM 727 O O . PHE A 1 96 ? -10.916 -8.592 5.049 1.00 98.44 96 PHE A O 1
ATOM 734 N N . GLY A 1 97 ? -10.202 -9.486 3.132 1.00 98.00 97 GLY A N 1
ATOM 735 C CA . GLY A 1 97 ? -11.513 -10.019 2.751 1.00 98.00 97 GLY A CA 1
ATOM 736 C C . GLY A 1 97 ? -12.100 -11.021 3.754 1.00 98.00 97 GLY A C 1
ATOM 737 O O . GLY A 1 97 ? -13.314 -11.059 3.928 1.00 98.00 97 GLY A O 1
ATOM 738 N N . ALA A 1 98 ? -11.260 -11.804 4.437 1.00 98.25 98 ALA A N 1
ATOM 739 C CA . ALA A 1 98 ? -11.700 -12.756 5.457 1.00 98.25 98 ALA A CA 1
ATOM 740 C C . ALA A 1 98 ? -12.028 -12.090 6.807 1.00 98.25 98 ALA A C 1
ATOM 742 O O . ALA A 1 98 ? -12.920 -12.556 7.513 1.00 98.25 98 ALA A O 1
ATOM 743 N N . TRP A 1 99 ? -11.319 -11.015 7.166 1.00 97.62 99 TRP A N 1
ATOM 744 C CA . TRP A 1 99 ? -11.468 -10.323 8.454 1.00 97.62 99 TRP A CA 1
ATOM 745 C C . TRP A 1 99 ? -12.378 -9.085 8.391 1.00 97.62 99 TRP A C 1
ATOM 747 O O . TRP A 1 99 ? -12.833 -8.610 9.432 1.00 97.62 99 TRP A O 1
ATOM 757 N N . GLY A 1 100 ? -12.662 -8.569 7.193 1.00 95.62 100 GLY A N 1
ATOM 758 C CA . GLY A 1 100 ? -13.468 -7.370 6.961 1.00 95.62 100 GLY A CA 1
ATOM 759 C C . GLY A 1 100 ? -12.840 -6.092 7.524 1.00 95.62 100 GLY A C 1
ATOM 760 O O . GLY A 1 100 ? -11.666 -6.063 7.887 1.00 95.62 100 GLY A O 1
ATOM 761 N N . ASP A 1 101 ? -13.641 -5.031 7.637 1.00 95.00 101 ASP A N 1
ATOM 762 C CA . ASP A 1 101 ? -13.227 -3.750 8.233 1.00 95.00 101 ASP A CA 1
ATOM 763 C C . ASP A 1 101 ? -13.232 -3.791 9.778 1.00 95.00 101 ASP A C 1
ATOM 765 O O . ASP A 1 101 ? -13.860 -2.985 10.458 1.00 95.00 101 ASP A O 1
ATOM 769 N N . THR A 1 102 ? -12.568 -4.801 10.336 1.00 96.31 102 THR A N 1
ATOM 770 C CA . THR A 1 102 ? -12.268 -4.927 11.770 1.00 96.31 102 THR A CA 1
ATOM 771 C C . THR A 1 102 ? -10.879 -4.362 12.064 1.00 96.31 102 THR A C 1
ATOM 773 O O . THR A 1 102 ? -10.084 -4.201 11.142 1.00 96.31 102 THR A O 1
ATOM 776 N N . ASP A 1 103 ? -10.522 -4.131 13.330 1.00 94.44 103 ASP A N 1
ATOM 777 C CA . ASP A 1 103 ? -9.178 -3.640 13.698 1.00 94.44 103 ASP A CA 1
ATOM 778 C C . ASP A 1 103 ? -8.058 -4.517 13.112 1.00 94.44 103 ASP A C 1
ATOM 780 O O . ASP A 1 103 ? -7.112 -4.024 12.500 1.00 94.44 103 ASP A O 1
ATOM 784 N N . ALA A 1 104 ? -8.210 -5.842 13.201 1.00 95.88 104 ALA A N 1
ATOM 785 C CA . ALA A 1 104 ? -7.273 -6.789 12.602 1.00 95.88 104 ALA A CA 1
ATOM 786 C C . ALA A 1 104 ? -7.214 -6.663 11.068 1.00 95.88 104 ALA A C 1
ATOM 788 O O . ALA A 1 104 ? -6.124 -6.668 10.494 1.00 95.88 104 ALA A O 1
ATOM 789 N N . GLY A 1 105 ? -8.363 -6.501 10.405 1.00 97.25 105 GLY A N 1
ATOM 790 C CA . GLY A 1 105 ? -8.433 -6.228 8.969 1.00 97.25 105 GLY A CA 1
ATOM 791 C C . GLY A 1 105 ? -7.723 -4.929 8.583 1.00 97.25 105 GLY A C 1
ATOM 792 O O . GLY A 1 105 ? -6.881 -4.914 7.684 1.00 97.25 105 GLY A O 1
ATOM 793 N N . ARG A 1 106 ? -7.981 -3.841 9.308 1.00 96.88 106 ARG A N 1
ATOM 794 C CA . ARG A 1 106 ? -7.333 -2.543 9.080 1.00 96.88 106 ARG A CA 1
ATOM 795 C C . ARG A 1 106 ? -5.817 -2.644 9.226 1.00 96.88 106 ARG A C 1
ATOM 797 O O . ARG A 1 106 ? -5.085 -2.164 8.360 1.00 96.88 106 ARG A O 1
ATOM 804 N N . HIS A 1 107 ? -5.333 -3.353 10.248 1.00 97.25 107 HIS A N 1
ATOM 805 C CA . HIS A 1 107 ? -3.903 -3.614 10.434 1.00 97.25 107 HIS A CA 1
ATOM 806 C C . HIS A 1 107 ? -3.276 -4.370 9.258 1.00 97.25 107 HIS A C 1
ATOM 808 O O . HIS A 1 107 ? -2.130 -4.089 8.904 1.00 97.25 107 HIS A O 1
ATOM 814 N N . ILE A 1 108 ? -4.008 -5.292 8.623 1.00 98.31 108 ILE A N 1
ATOM 815 C CA . ILE A 1 108 ? -3.529 -6.009 7.435 1.00 98.31 108 ILE A CA 1
ATOM 816 C C . ILE A 1 108 ? -3.266 -5.031 6.284 1.00 98.31 108 ILE A C 1
ATOM 818 O O . ILE A 1 108 ? -2.182 -5.065 5.703 1.00 98.31 108 ILE A O 1
ATOM 822 N N . LEU A 1 109 ? -4.200 -4.125 5.972 1.00 98.31 109 LEU A N 1
ATOM 823 C CA . LEU A 1 109 ? -3.994 -3.148 4.893 1.00 98.31 109 LEU A CA 1
ATOM 824 C C . LEU A 1 109 ? -2.884 -2.139 5.224 1.00 98.31 109 LEU A C 1
ATOM 826 O O . LEU A 1 109 ? -2.092 -1.793 4.346 1.00 98.31 109 LEU A O 1
ATOM 830 N N . ILE A 1 110 ? -2.759 -1.731 6.492 1.00 98.38 110 ILE A N 1
ATOM 831 C CA . ILE A 1 110 ? -1.635 -0.905 6.962 1.00 98.38 110 ILE A CA 1
ATOM 832 C C . ILE A 1 110 ? -0.303 -1.639 6.741 1.00 98.38 110 ILE A C 1
ATOM 834 O O . ILE A 1 110 ? 0.661 -1.052 6.245 1.00 98.38 110 ILE A O 1
ATOM 838 N N . ALA A 1 111 ? -0.234 -2.933 7.066 1.00 98.06 111 ALA A N 1
ATOM 839 C CA . ALA A 1 111 ? 0.962 -3.745 6.860 1.00 98.06 111 ALA A CA 1
ATOM 840 C C . ALA A 1 111 ? 1.316 -3.900 5.371 1.00 98.06 111 ALA A C 1
ATOM 842 O O . ALA A 1 111 ? 2.493 -3.812 5.017 1.00 98.06 111 ALA A O 1
ATOM 843 N N . VAL A 1 112 ? 0.319 -4.064 4.494 1.00 98.50 112 VAL A N 1
ATOM 844 C CA . VAL A 1 112 ? 0.527 -4.092 3.036 1.00 98.50 112 VAL A CA 1
ATOM 845 C C . VAL A 1 112 ? 1.131 -2.775 2.553 1.00 98.50 112 VAL A C 1
ATOM 847 O O . VAL A 1 112 ? 2.139 -2.800 1.853 1.00 98.50 112 VAL A O 1
ATOM 850 N N . ALA A 1 113 ? 0.591 -1.625 2.964 1.00 98.50 113 ALA A N 1
ATOM 851 C CA . ALA A 1 113 ? 1.145 -0.328 2.569 1.00 98.50 113 ALA A CA 1
ATOM 852 C C . ALA A 1 113 ? 2.585 -0.125 3.047 1.00 98.50 113 ALA A C 1
ATOM 854 O O . ALA A 1 113 ? 3.426 0.337 2.277 1.00 98.50 113 ALA A O 1
ATOM 855 N N . ARG A 1 114 ? 2.900 -0.537 4.281 1.00 98.31 114 ARG A N 1
ATOM 856 C CA . ARG A 1 114 ? 4.279 -0.525 4.794 1.00 98.31 114 ARG A CA 1
ATOM 857 C C . ARG A 1 114 ? 5.208 -1.381 3.949 1.00 98.31 114 ARG A C 1
ATOM 859 O O . ARG A 1 114 ? 6.314 -0.949 3.636 1.00 98.31 114 ARG A O 1
ATOM 866 N N . TYR A 1 115 ? 4.759 -2.578 3.577 1.00 97.75 115 TYR A N 1
ATOM 867 C CA . TYR A 1 115 ? 5.527 -3.467 2.719 1.00 97.75 115 TYR A CA 1
ATOM 868 C C . TYR A 1 115 ? 5.783 -2.824 1.351 1.00 97.75 115 TYR A C 1
ATOM 870 O O . TYR A 1 115 ? 6.936 -2.763 0.931 1.00 97.75 115 TYR A O 1
ATOM 878 N N . VAL A 1 116 ? 4.750 -2.294 0.688 1.00 97.88 116 VAL A N 1
ATOM 879 C CA . VAL A 1 116 ? 4.896 -1.636 -0.622 1.00 97.88 116 VAL A CA 1
ATOM 880 C C . VAL A 1 116 ? 5.848 -0.440 -0.524 1.00 97.88 116 VAL A C 1
ATOM 882 O O . VAL A 1 116 ? 6.789 -0.361 -1.308 1.00 97.88 116 VAL A O 1
ATOM 885 N N . ALA A 1 117 ? 5.701 0.425 0.486 1.00 98.06 117 ALA A N 1
ATOM 886 C CA . ALA A 1 117 ? 6.587 1.576 0.700 1.00 98.06 117 ALA A CA 1
ATOM 887 C C . ALA A 1 117 ? 8.040 1.186 0.995 1.00 98.06 117 ALA A C 1
ATOM 889 O O . ALA A 1 117 ? 8.958 1.920 0.644 1.00 98.06 117 ALA A O 1
ATOM 890 N N . ALA A 1 118 ? 8.271 0.052 1.657 1.00 96.94 118 ALA A N 1
ATOM 891 C CA . ALA A 1 118 ? 9.622 -0.425 1.940 1.00 96.94 118 ALA A CA 1
ATOM 892 C C . ALA A 1 118 ? 10.340 -0.964 0.689 1.00 96.94 118 ALA A C 1
ATOM 894 O O . ALA A 1 118 ? 11.567 -1.032 0.683 1.00 96.94 118 ALA A O 1
ATOM 895 N N . HIS A 1 119 ? 9.586 -1.335 -0.350 1.00 96.19 119 HIS A N 1
ATOM 896 C CA . HIS A 1 119 ? 10.101 -1.918 -1.593 1.00 96.19 119 HIS A CA 1
ATOM 897 C C . HIS A 1 119 ? 9.872 -1.015 -2.817 1.00 96.19 119 HIS A C 1
ATOM 899 O O . HIS A 1 119 ? 10.097 -1.458 -3.940 1.00 96.19 119 HIS A O 1
ATOM 905 N N . SER A 1 120 ? 9.438 0.232 -2.602 1.00 95.25 120 SER A N 1
ATOM 906 C CA . SER A 1 120 ? 9.181 1.229 -3.648 1.00 95.25 120 SER A CA 1
ATOM 907 C C . SER A 1 120 ? 9.868 2.565 -3.308 1.00 95.25 120 SER A C 1
ATOM 909 O O . SER A 1 120 ? 10.059 2.870 -2.125 1.00 95.25 120 SER A O 1
ATOM 911 N N . PRO A 1 121 ? 10.230 3.383 -4.311 1.00 95.81 121 PRO A N 1
ATOM 912 C CA . PRO A 1 121 ? 10.196 3.068 -5.738 1.00 95.81 121 PRO A CA 1
ATOM 913 C C . PRO A 1 121 ? 11.343 2.131 -6.147 1.00 95.81 121 PRO A C 1
ATOM 915 O O . PRO A 1 121 ? 12.417 2.121 -5.540 1.00 95.81 121 PRO A O 1
ATOM 918 N N . THR A 1 122 ? 11.104 1.362 -7.202 1.00 94.38 122 THR A N 1
ATOM 919 C CA . THR A 1 122 ? 12.126 0.669 -7.997 1.00 94.38 122 THR A CA 1
ATOM 920 C C . THR A 1 122 ? 12.628 1.587 -9.120 1.00 94.38 122 THR A C 1
ATOM 922 O O . THR A 1 122 ? 12.152 2.711 -9.273 1.00 94.38 122 THR A O 1
ATOM 925 N N . GLU A 1 123 ? 13.569 1.114 -9.939 1.00 92.38 123 GLU A N 1
ATOM 926 C CA . GLU A 1 123 ? 14.045 1.860 -11.118 1.00 92.38 123 GLU A CA 1
ATOM 927 C C . GLU A 1 123 ? 12.986 1.969 -12.234 1.00 92.38 123 GLU A C 1
ATOM 929 O O . GLU A 1 123 ? 13.094 2.832 -13.104 1.00 92.38 123 GLU A O 1
ATOM 934 N N . ARG A 1 124 ? 11.954 1.109 -12.224 1.00 91.56 124 ARG A N 1
ATOM 935 C CA . ARG A 1 124 ? 10.891 1.032 -13.248 1.00 91.56 124 ARG A CA 1
ATOM 936 C C . ARG A 1 124 ? 11.438 0.890 -14.678 1.00 91.56 124 ARG A C 1
ATOM 938 O O . ARG A 1 124 ? 10.870 1.404 -15.647 1.00 91.56 124 ARG A O 1
ATOM 945 N N . ALA A 1 125 ? 12.547 0.171 -14.829 1.00 88.12 125 ALA A N 1
ATOM 946 C CA . ALA A 1 125 ? 13.261 -0.018 -16.087 1.00 88.12 125 ALA A CA 1
ATOM 947 C C . ALA A 1 125 ? 12.474 -0.874 -17.096 1.00 88.12 125 ALA A C 1
ATOM 949 O O . ALA A 1 125 ? 12.628 -0.711 -18.316 1.00 88.12 125 ALA A O 1
ATOM 950 N N . ALA A 1 126 ? 11.602 -1.773 -16.623 1.00 85.38 126 ALA A N 1
ATOM 951 C CA . ALA A 1 126 ? 10.760 -2.577 -17.504 1.00 85.38 126 ALA A CA 1
ATOM 952 C C . ALA A 1 126 ? 9.772 -1.702 -18.290 1.00 85.38 126 ALA A C 1
ATOM 954 O O . ALA A 1 126 ? 9.566 -1.934 -19.485 1.00 85.38 126 ALA A O 1
ATOM 955 N N . LEU A 1 127 ? 9.221 -0.657 -17.658 1.00 82.50 127 LEU A N 1
ATOM 956 C CA . LEU A 1 127 ? 8.322 0.293 -18.316 1.00 82.50 127 LEU A CA 1
ATOM 957 C C . LEU A 1 127 ? 9.041 1.038 -19.444 1.00 82.50 127 LEU A C 1
ATOM 959 O O . LEU A 1 127 ? 8.542 1.077 -20.568 1.00 82.50 127 LEU A O 1
ATOM 963 N N . GLN A 1 128 ? 10.249 1.546 -19.177 1.00 82.88 128 GLN A N 1
ATOM 964 C CA . GLN A 1 128 ? 11.063 2.216 -20.193 1.00 82.88 128 GLN A CA 1
ATOM 965 C C . GLN A 1 128 ? 11.332 1.294 -21.390 1.00 82.88 128 GLN A C 1
ATOM 967 O O . GLN A 1 128 ? 11.206 1.706 -22.545 1.00 82.88 128 GLN A O 1
ATOM 972 N N . THR A 1 129 ? 11.656 0.027 -21.124 1.00 85.75 129 THR A N 1
ATOM 973 C CA . THR A 1 129 ? 11.909 -0.973 -22.169 1.00 85.75 129 THR A CA 1
ATOM 974 C C . THR A 1 129 ? 10.655 -1.244 -23.004 1.00 85.75 129 THR A C 1
ATOM 976 O O . THR A 1 129 ? 10.721 -1.251 -24.235 1.00 85.75 129 THR A O 1
ATOM 979 N N . ALA A 1 130 ? 9.498 -1.419 -22.359 1.00 85.38 130 ALA A N 1
ATOM 980 C CA . ALA A 1 130 ? 8.224 -1.634 -23.040 1.00 85.38 130 ALA A CA 1
ATOM 981 C C . ALA A 1 130 ? 7.814 -0.421 -23.891 1.00 85.38 130 ALA A C 1
ATOM 983 O O . ALA A 1 130 ? 7.347 -0.586 -25.022 1.00 85.38 130 ALA A O 1
ATOM 984 N N . ASP A 1 131 ? 8.037 0.796 -23.396 1.00 86.25 131 ASP A N 1
ATOM 985 C CA . ASP A 1 131 ? 7.754 2.022 -24.137 1.00 86.25 131 ASP A CA 1
ATOM 986 C C . ASP A 1 131 ? 8.654 2.189 -25.360 1.00 86.25 131 ASP A C 1
ATOM 988 O O . ASP A 1 131 ? 8.162 2.520 -26.445 1.00 86.25 131 ASP A O 1
ATOM 992 N N . ILE A 1 132 ? 9.951 1.905 -25.222 1.00 87.56 132 ILE A N 1
ATOM 993 C CA . ILE A 1 132 ? 10.897 1.889 -26.344 1.00 87.56 132 ILE A CA 1
ATOM 994 C C . ILE A 1 132 ? 10.456 0.862 -27.392 1.00 87.56 132 ILE A C 1
ATOM 996 O O . ILE A 1 132 ? 10.330 1.208 -28.568 1.00 87.56 132 ILE A O 1
ATOM 1000 N N . ALA A 1 133 ? 10.150 -0.373 -26.981 1.00 88.88 133 ALA A N 1
ATOM 1001 C CA . ALA A 1 133 ? 9.690 -1.423 -27.889 1.00 88.88 133 ALA A CA 1
ATOM 1002 C C . ALA A 1 133 ? 8.401 -1.017 -28.623 1.00 88.88 133 ALA A C 1
ATOM 1004 O O . ALA A 1 133 ? 8.303 -1.155 -29.844 1.00 88.88 133 ALA A O 1
ATOM 1005 N N . ARG A 1 134 ? 7.435 -0.432 -27.905 1.00 90.00 134 ARG A N 1
ATOM 1006 C CA . ARG A 1 134 ? 6.180 0.075 -28.477 1.00 90.00 134 ARG A CA 1
ATOM 1007 C C . ARG A 1 134 ? 6.415 1.195 -29.493 1.00 90.00 134 ARG A C 1
ATOM 1009 O O . ARG A 1 134 ? 5.749 1.213 -30.528 1.00 90.00 134 ARG A O 1
ATOM 1016 N N . ARG A 1 135 ? 7.336 2.126 -29.218 1.00 89.75 135 ARG A N 1
ATOM 1017 C CA . ARG A 1 135 ? 7.712 3.206 -30.149 1.00 89.75 135 ARG A CA 1
ATOM 1018 C C . ARG A 1 135 ? 8.365 2.647 -31.411 1.00 89.75 135 ARG A C 1
ATOM 1020 O O . ARG A 1 135 ? 7.938 3.008 -32.505 1.00 89.75 135 ARG A O 1
ATOM 1027 N N . LEU A 1 136 ? 9.317 1.725 -31.266 1.00 91.12 136 LEU A N 1
ATOM 1028 C CA . LEU A 1 136 ? 9.972 1.050 -32.392 1.00 91.12 136 LEU A CA 1
ATOM 1029 C C . LEU A 1 136 ? 8.972 0.283 -33.269 1.00 91.12 136 LEU A C 1
ATOM 1031 O O . LEU A 1 136 ? 8.996 0.424 -34.488 1.00 91.12 136 LEU A O 1
ATOM 1035 N N . MET A 1 137 ? 8.038 -0.465 -32.667 1.00 89.69 137 MET A N 1
ATOM 1036 C CA . MET A 1 137 ? 6.988 -1.187 -33.404 1.00 89.69 137 MET A CA 1
ATOM 1037 C C . MET A 1 137 ? 6.083 -0.268 -34.236 1.00 89.69 137 MET A C 1
ATOM 1039 O O . MET A 1 137 ? 5.510 -0.707 -35.229 1.00 89.69 137 MET A O 1
ATOM 1043 N N . ARG A 1 138 ? 5.939 1.001 -33.838 1.00 91.31 138 ARG A N 1
ATOM 1044 C CA . ARG A 1 138 ? 5.159 2.018 -34.562 1.00 91.31 138 ARG A CA 1
ATOM 1045 C C . ARG A 1 138 ? 6.000 2.827 -35.558 1.00 91.31 138 ARG A C 1
ATOM 1047 O O . ARG A 1 138 ? 5.493 3.802 -36.102 1.00 91.31 138 ARG A O 1
ATOM 1054 N N . GLY A 1 139 ? 7.257 2.442 -35.792 1.00 87.62 139 GLY A N 1
ATOM 1055 C CA . GLY A 1 139 ? 8.170 3.133 -36.707 1.00 87.62 139 GLY A CA 1
ATOM 1056 C C . GLY A 1 139 ? 8.814 4.397 -36.128 1.00 87.62 139 GLY A C 1
ATOM 1057 O O . GLY A 1 139 ? 9.280 5.237 -36.888 1.00 87.62 139 GLY A O 1
ATOM 1058 N N . GLY A 1 140 ? 8.822 4.567 -34.802 1.00 78.88 140 GLY A N 1
ATOM 1059 C CA . GLY A 1 140 ? 9.469 5.709 -34.156 1.00 78.88 140 GLY A CA 1
ATOM 1060 C C . GLY A 1 140 ? 10.996 5.617 -34.201 1.00 78.88 140 GLY A C 1
ATOM 1061 O O . GLY A 1 140 ? 11.567 4.574 -33.887 1.00 78.88 140 GLY A O 1
ATOM 1062 N N . GLU A 1 141 ? 11.663 6.723 -34.528 1.00 77.44 141 GLU A N 1
ATOM 1063 C CA . GLU A 1 141 ? 13.123 6.825 -34.477 1.00 77.44 141 GLU A CA 1
ATOM 1064 C C . GLU A 1 141 ? 13.587 7.152 -33.049 1.00 77.44 141 GLU A C 1
ATOM 1066 O O . GLU A 1 141 ? 13.152 8.135 -32.450 1.00 77.44 141 GLU A O 1
ATOM 1071 N N . LEU A 1 142 ? 14.477 6.334 -32.476 1.00 66.00 142 LEU A N 1
ATOM 1072 C CA . LEU A 1 142 ? 14.976 6.526 -31.103 1.00 66.00 142 LEU A CA 1
ATOM 1073 C C . LEU A 1 142 ? 15.990 7.672 -30.969 1.00 66.00 142 LEU A C 1
ATOM 1075 O O . LEU A 1 142 ? 16.307 8.074 -29.855 1.00 66.00 142 LEU A O 1
ATOM 1079 N N . HIS A 1 143 ? 16.507 8.174 -32.093 1.00 67.44 143 HIS A N 1
ATOM 1080 C CA . HIS A 1 143 ? 17.545 9.211 -32.157 1.00 67.44 143 HIS A CA 1
ATOM 1081 C C . HIS A 1 143 ? 16.975 10.632 -32.109 1.00 67.44 143 HIS A C 1
ATOM 1083 O O . HIS A 1 143 ? 17.723 11.585 -31.910 1.00 67.44 143 HIS A O 1
ATOM 1089 N N . GLN A 1 144 ? 15.666 10.780 -32.315 1.00 58.97 144 GLN A N 1
ATOM 1090 C CA . GLN A 1 144 ? 14.986 12.059 -32.194 1.00 58.97 144 GLN A CA 1
ATOM 1091 C C . GLN A 1 144 ? 14.546 12.203 -30.734 1.00 58.97 144 GLN A C 1
ATOM 1093 O O . GLN A 1 144 ? 13.735 11.409 -30.244 1.00 58.97 144 GLN A O 1
ATOM 1098 N N . GLU A 1 145 ? 15.121 13.176 -30.019 1.00 50.72 145 GLU A N 1
ATOM 1099 C CA . GLU A 1 145 ? 14.623 13.571 -28.700 1.00 50.72 145 GLU A CA 1
ATOM 1100 C C . GLU A 1 145 ? 13.115 13.798 -28.810 1.00 50.72 145 GLU A C 1
ATOM 1102 O O . GLU A 1 145 ? 12.640 14.490 -29.713 1.00 50.72 145 GLU A O 1
ATOM 1107 N N . ALA A 1 146 ? 12.349 13.170 -27.916 1.00 55.50 146 ALA A N 1
ATOM 1108 C CA . ALA A 1 146 ? 10.931 13.453 -27.815 1.00 55.50 146 ALA A CA 1
ATOM 1109 C C . ALA A 1 146 ? 10.809 14.915 -27.378 1.00 55.50 146 ALA A C 1
ATOM 1111 O O . ALA A 1 146 ? 10.994 15.226 -26.203 1.00 55.50 146 ALA A O 1
ATOM 1112 N N . GLY A 1 147 ? 10.568 15.808 -28.338 1.00 46.88 147 GLY A N 1
ATOM 1113 C CA . GLY A 1 147 ? 10.240 17.193 -28.054 1.00 46.88 147 GLY A CA 1
ATOM 1114 C C . GLY A 1 147 ? 9.087 17.208 -27.061 1.00 46.88 147 GLY A C 1
ATOM 1115 O O . GLY A 1 147 ? 8.023 16.654 -27.336 1.00 46.88 147 GLY A O 1
ATOM 1116 N N . LEU A 1 148 ? 9.339 17.780 -25.885 1.00 45.47 148 LEU A N 1
ATOM 1117 C CA . LEU A 1 148 ? 8.312 18.067 -24.897 1.00 45.47 148 LEU A CA 1
ATOM 1118 C C . LEU A 1 148 ? 7.285 18.991 -25.564 1.00 45.47 148 LEU A C 1
ATOM 1120 O O . LEU A 1 148 ? 7.604 20.139 -25.877 1.00 45.47 148 LEU A O 1
ATOM 1124 N N . SER A 1 149 ? 6.083 18.471 -25.800 1.00 36.69 149 SER A N 1
ATOM 1125 C CA . SER A 1 149 ? 4.879 19.247 -26.097 1.00 36.69 149 SER A CA 1
ATOM 1126 C C . SER A 1 149 ? 3.818 18.948 -25.060 1.00 36.69 149 SER A C 1
ATOM 1128 O O . SER A 1 149 ? 3.799 17.809 -24.542 1.00 36.69 149 SER A O 1
#

Radius of gyration: 18.96 Å; Cα contacts (8 Å, |Δi|>4): 140; chains: 1; bounding box: 42×32×60 Å